Protein AF-A0A3B8MF22-F1 (afdb_monomer_lite)

Second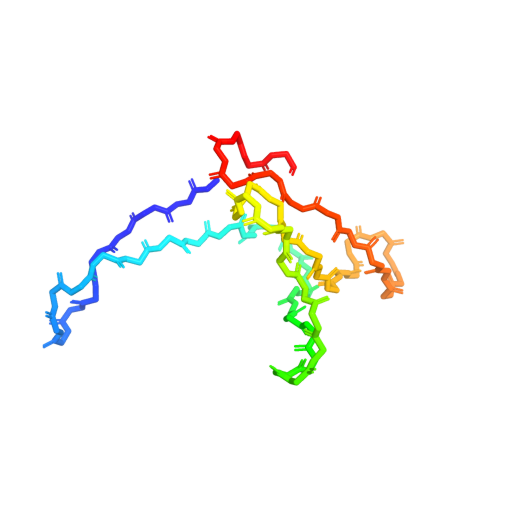ary structure (DSSP, 8-state):
-EEEE-TTT--EEEE---SSS-EEEPPTTS--B-TTS-EEEEEE-TTSS-EEEEEETTT--

Structure (mmCIF, N/CA/C/O backbone):
data_AF-A0A3B8MF22-F1
#
_entry.id   AF-A0A3B8MF22-F1
#
loop_
_atom_site.group_PDB
_atom_site.id
_atom_site.type_symbol
_atom_site.label_atom_id
_atom_site.label_alt_id
_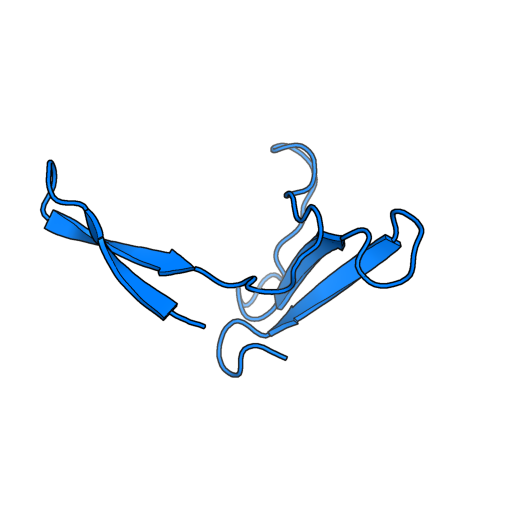atom_site.label_comp_id
_atom_site.label_asym_id
_atom_site.label_entity_id
_atom_site.label_seq_id
_atom_site.pdbx_PDB_ins_code
_atom_site.Cartn_x
_atom_site.Cartn_y
_atom_site.Cartn_z
_atom_site.occupancy
_atom_site.B_iso_or_equiv
_atom_site.auth_seq_id
_atom_site.auth_comp_id
_atom_site.auth_asym_id
_atom_site.auth_atom_id
_atom_site.pdbx_PDB_model_num
ATOM 1 N N . MET A 1 1 ? 1.369 -9.314 4.835 1.00 86.62 1 MET A N 1
ATOM 2 C CA . MET A 1 1 ? 0.728 -8.270 5.668 1.00 86.62 1 MET A CA 1
ATOM 3 C C . MET A 1 1 ? 1.125 -8.455 7.124 1.00 86.62 1 MET A C 1
ATOM 5 O O . MET A 1 1 ? 1.172 -9.591 7.581 1.00 86.62 1 MET A O 1
ATOM 9 N N . LYS A 1 2 ? 1.426 -7.371 7.845 1.00 93.25 2 LYS A N 1
ATOM 10 C CA . LYS A 1 2 ? 1.750 -7.398 9.283 1.00 93.25 2 LYS A CA 1
ATOM 11 C C . LYS A 1 2 ? 0.850 -6.418 10.029 1.00 93.25 2 LYS A C 1
ATOM 13 O O . LYS A 1 2 ? 0.693 -5.290 9.578 1.00 93.25 2 LYS A O 1
ATOM 18 N N . GLN A 1 3 ? 0.295 -6.834 11.164 1.00 95.69 3 GLN A N 1
ATOM 19 C CA . GLN A 1 3 ? -0.560 -5.996 12.007 1.00 95.69 3 GLN A CA 1
ATOM 20 C C . GLN A 1 3 ? 0.116 -5.692 13.342 1.00 95.69 3 GLN A C 1
ATOM 22 O O . GLN A 1 3 ? 0.834 -6.531 13.888 1.00 95.69 3 GLN A O 1
ATOM 27 N N . TYR A 1 4 ? -0.097 -4.485 13.849 1.00 97.50 4 TYR A N 1
ATOM 28 C CA . TYR A 1 4 ? 0.335 -4.056 15.177 1.00 97.50 4 TYR A CA 1
ATOM 29 C C . TYR A 1 4 ? -0.494 -2.851 15.626 1.00 97.50 4 TYR A C 1
ATOM 31 O O . TYR A 1 4 ? -1.162 -2.220 14.810 1.00 97.50 4 TYR A O 1
ATOM 39 N N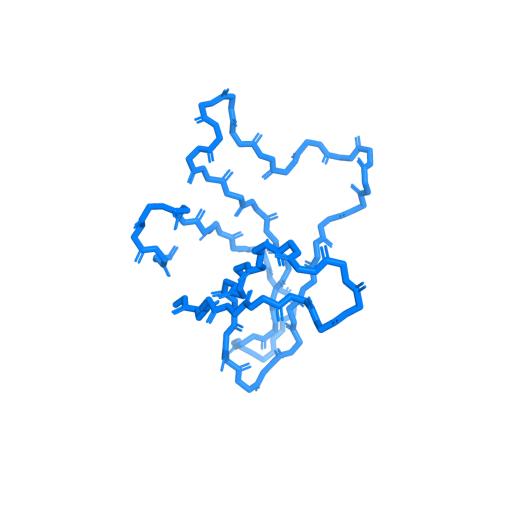 . ASN A 1 5 ? -0.442 -2.517 16.913 1.00 98.44 5 ASN A N 1
ATOM 40 C CA . ASN A 1 5 ? -1.100 -1.322 17.432 1.00 98.44 5 ASN A CA 1
ATOM 41 C C . ASN A 1 5 ? -0.088 -0.188 17.578 1.00 98.44 5 ASN A C 1
ATOM 43 O O . ASN A 1 5 ? 1.040 -0.403 18.024 1.00 98.44 5 ASN A O 1
ATOM 47 N N . ASP A 1 6 ? -0.508 1.021 17.226 1.00 98.06 6 ASP A N 1
ATOM 48 C CA . ASP A 1 6 ? 0.242 2.237 17.507 1.00 98.06 6 ASP A CA 1
ATOM 49 C C . ASP A 1 6 ? 0.392 2.426 19.030 1.00 98.06 6 ASP A C 1
ATOM 51 O O . ASP A 1 6 ? -0.622 2.458 19.733 1.00 98.06 6 ASP A O 1
ATOM 55 N N . PRO A 1 7 ? 1.614 2.569 19.573 1.00 97.69 7 PRO A N 1
ATOM 56 C CA . PRO A 1 7 ? 1.814 2.652 21.018 1.00 97.69 7 PRO A CA 1
ATOM 57 C C . PRO A 1 7 ? 1.264 3.941 21.644 1.00 97.69 7 PRO A C 1
ATOM 59 O O . PRO A 1 7 ? 0.951 3.943 22.831 1.00 97.69 7 PRO A O 1
ATOM 62 N N . ALA A 1 8 ? 1.135 5.030 20.879 1.00 98.44 8 ALA A N 1
ATOM 63 C CA . ALA A 1 8 ? 0.655 6.310 21.400 1.00 98.44 8 ALA A CA 1
ATOM 64 C C . ALA A 1 8 ? -0.880 6.397 21.444 1.00 98.44 8 ALA A C 1
ATOM 66 O O . ALA A 1 8 ? -1.443 7.019 22.342 1.00 98.44 8 ALA A O 1
ATOM 67 N N . THR A 1 9 ? -1.563 5.794 20.470 1.00 98.38 9 THR A N 1
ATOM 68 C CA . THR A 1 9 ? -3.012 5.948 20.272 1.00 98.38 9 THR A CA 1
ATOM 69 C C . THR A 1 9 ? -3.804 4.652 20.403 1.00 98.38 9 THR A C 1
ATOM 71 O O . THR A 1 9 ? -5.032 4.698 20.446 1.00 98.38 9 THR A O 1
ATOM 74 N N . GLY A 1 10 ? -3.137 3.498 20.425 1.00 98.12 10 GLY A N 1
ATOM 75 C CA . GLY A 1 10 ? -3.767 2.178 20.459 1.00 98.12 10 GLY A CA 1
ATOM 76 C C . GLY A 1 10 ? -4.471 1.773 19.160 1.00 98.12 10 GLY A C 1
ATOM 77 O O . GLY A 1 10 ? -5.081 0.706 19.115 1.00 98.12 10 GLY A O 1
ATOM 78 N N . ARG A 1 11 ? -4.414 2.593 18.099 1.00 98.38 11 ARG A N 1
ATOM 79 C CA . ARG A 1 11 ? -5.054 2.286 16.812 1.00 98.38 11 ARG A CA 1
ATOM 80 C C . ARG A 1 11 ? -4.355 1.122 16.117 1.00 98.38 11 ARG A C 1
ATOM 82 O O . ARG A 1 11 ? -3.129 1.061 16.092 1.00 98.38 11 ARG A O 1
ATOM 89 N N . ALA A 1 12 ? -5.141 0.238 15.510 1.00 97.75 12 ALA A N 1
ATOM 90 C CA . ALA A 1 12 ? -4.615 -0.842 14.686 1.00 97.75 12 ALA A CA 1
ATOM 91 C C . ALA A 1 12 ? -3.975 -0.285 13.403 1.00 97.75 12 ALA A C 1
ATOM 93 O O . ALA A 1 12 ? -4.561 0.553 12.716 1.00 97.75 12 ALA A O 1
ATOM 94 N N . ILE A 1 13 ? -2.783 -0.779 13.075 1.00 97.25 13 ILE A N 1
ATOM 95 C CA . ILE A 1 13 ? -2.030 -0.477 11.859 1.00 97.25 13 ILE A CA 1
ATOM 96 C C . ILE A 1 13 ? -1.810 -1.780 11.093 1.00 97.25 13 ILE A C 1
ATOM 98 O O . ILE A 1 13 ? -1.413 -2.794 11.669 1.00 97.25 13 ILE A O 1
ATOM 102 N N . THR A 1 14 ? -2.024 -1.733 9.777 1.00 95.19 14 THR A N 1
ATOM 103 C CA . THR A 1 14 ? -1.654 -2.813 8.857 1.00 95.19 14 THR A CA 1
ATOM 104 C C . THR A 1 14 ? -0.540 -2.339 7.928 1.00 95.19 14 THR A C 1
ATOM 106 O O . THR A 1 14 ? -0.704 -1.376 7.186 1.00 95.19 14 THR A O 1
ATOM 109 N N . GLN A 1 15 ? 0.594 -3.036 7.953 1.00 95.62 15 GLN A N 1
ATOM 110 C CA . GLN A 1 15 ? 1.678 -2.895 6.988 1.00 95.62 15 GLN A CA 1
ATOM 111 C C . GLN A 1 15 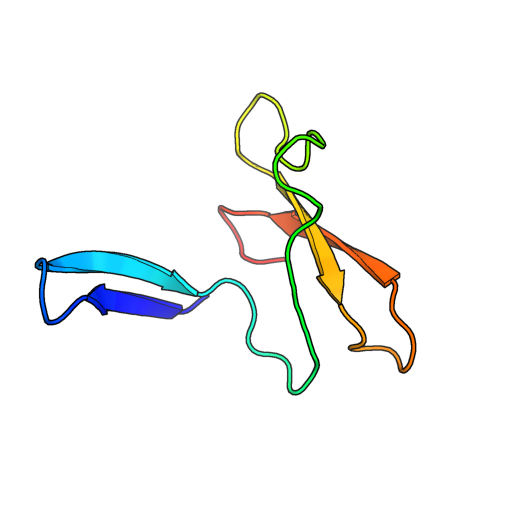? 1.440 -3.856 5.818 1.00 95.62 15 GLN A C 1
ATOM 113 O O . GLN A 1 15 ? 1.445 -5.082 5.988 1.00 95.62 15 GLN A O 1
ATOM 118 N N . PHE A 1 16 ? 1.264 -3.295 4.623 1.00 95.81 16 PHE A N 1
ATOM 119 C CA . PHE A 1 16 ? 0.993 -4.069 3.412 1.00 95.81 16 PHE A CA 1
ATOM 120 C C . PHE A 1 16 ? 2.257 -4.560 2.696 1.00 95.81 16 PHE A C 1
ATOM 122 O O . PHE A 1 16 ? 2.274 -5.683 2.202 1.00 95.81 16 PHE A O 1
ATOM 129 N N . THR A 1 17 ? 3.336 -3.776 2.694 1.00 95.31 17 THR A N 1
ATOM 130 C CA . THR A 1 17 ? 4.573 -4.085 1.960 1.00 95.31 17 THR A CA 1
ATOM 131 C C . THR A 1 17 ? 5.706 -4.493 2.899 1.00 95.31 17 THR A C 1
ATOM 133 O O . THR A 1 17 ? 5.879 -3.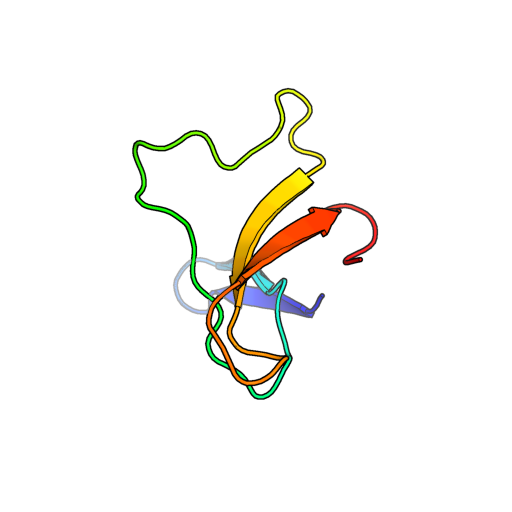900 3.963 1.00 95.31 17 THR A O 1
ATOM 136 N N . SER A 1 18 ? 6.510 -5.483 2.503 1.00 93.75 18 SER A N 1
ATOM 137 C CA . SER A 1 18 ? 7.667 -5.965 3.282 1.00 93.75 18 SER A CA 1
ATOM 138 C C . SER A 1 18 ? 8.886 -6.337 2.432 1.00 93.75 18 SER A C 1
ATOM 140 O O . SER A 1 18 ? 9.825 -6.929 2.957 1.00 93.75 18 SER A O 1
ATOM 142 N N . ALA A 1 19 ? 8.856 -6.057 1.126 1.00 92.62 19 ALA A N 1
ATOM 143 C CA . ALA A 1 19 ? 10.014 -6.259 0.264 1.00 92.62 19 ALA A CA 1
ATOM 144 C C . ALA A 1 19 ? 11.141 -5.300 0.670 1.00 92.62 19 ALA A C 1
ATOM 146 O O . ALA A 1 19 ? 10.862 -4.180 1.098 1.00 92.62 19 ALA A O 1
ATOM 147 N N . ASP A 1 20 ? 12.391 -5.728 0.492 1.00 96.00 20 ASP A N 1
ATOM 148 C CA . ASP A 1 20 ? 13.575 -4.877 0.655 1.00 96.00 20 ASP A CA 1
ATOM 149 C C . ASP A 1 20 ? 13.714 -3.928 -0.549 1.00 96.00 20 ASP A C 1
ATOM 151 O O . ASP A 1 20 ? 14.569 -4.081 -1.416 1.00 96.00 20 ASP A O 1
ATOM 155 N N . ALA A 1 21 ? 12.736 -3.032 -0.680 1.00 96.75 21 ALA A N 1
ATOM 156 C CA . ALA A 1 21 ? 12.587 -2.086 -1.774 1.00 96.75 21 ALA A CA 1
ATOM 157 C C . ALA A 1 21 ? 11.700 -0.922 -1.330 1.00 96.75 21 ALA A C 1
ATOM 159 O O . ALA A 1 21 ? 10.745 -1.104 -0.563 1.00 96.75 21 ALA A O 1
ATOM 160 N N . ASN A 1 22 ? 11.943 0.268 -1.881 1.00 97.94 22 ASN A N 1
ATOM 161 C CA . ASN A 1 22 ? 11.052 1.395 -1.646 1.00 97.94 22 ASN A CA 1
ATOM 162 C C . ASN A 1 22 ? 9.642 1.084 -2.162 1.00 97.94 22 ASN A C 1
ATOM 164 O O . ASN A 1 22 ? 9.454 0.602 -3.282 1.00 97.94 22 ASN A O 1
ATOM 168 N N . SER A 1 23 ? 8.646 1.356 -1.318 1.00 97.94 23 SER A N 1
ATOM 169 C CA . SER A 1 23 ? 7.228 1.261 -1.655 1.00 97.94 23 SER A CA 1
ATOM 170 C C . SER A 1 23 ? 6.493 2.460 -1.073 1.00 97.94 23 SER A C 1
ATOM 172 O O . SER A 1 23 ? 6.640 2.756 0.112 1.00 97.94 23 SER A O 1
ATOM 174 N N . TYR A 1 24 ? 5.731 3.173 -1.898 1.00 97.69 24 TYR A N 1
ATOM 175 C CA . TYR A 1 24 ? 5.089 4.426 -1.498 1.00 97.69 24 TYR A CA 1
ATOM 176 C C . TYR A 1 24 ? 3.792 4.672 -2.284 1.00 97.69 24 TYR A C 1
ATOM 178 O O . TYR A 1 24 ? 3.635 4.174 -3.405 1.00 97.69 24 TYR A O 1
ATOM 186 N N . PRO A 1 25 ? 2.825 5.408 -1.706 1.00 97.94 25 PRO A N 1
ATOM 187 C CA . PRO A 1 25 ? 1.539 5.648 -2.350 1.00 97.94 25 PRO A CA 1
ATOM 188 C C . PRO A 1 25 ? 1.668 6.571 -3.571 1.00 97.94 25 PRO A C 1
ATOM 190 O O . PRO A 1 25 ? 2.703 7.197 -3.812 1.00 97.94 25 PRO A O 1
ATOM 193 N N . LEU A 1 26 ? 0.592 6.669 -4.352 1.00 98.12 26 LEU A N 1
ATOM 194 C CA . LEU A 1 26 ? 0.415 7.766 -5.306 1.00 98.12 26 LEU A CA 1
ATOM 195 C C . LEU A 1 26 ? 0.172 9.079 -4.540 1.00 98.12 26 LEU A C 1
ATOM 197 O O . LEU A 1 26 ? -0.082 9.079 -3.334 1.00 98.12 26 LEU A O 1
ATOM 201 N N . TYR A 1 27 ? 0.233 10.213 -5.241 1.00 98.00 27 TYR A N 1
ATOM 202 C CA . TYR A 1 27 ? -0.176 11.487 -4.651 1.00 98.00 27 TYR A CA 1
ATOM 203 C C . TYR A 1 27 ? -1.620 11.421 -4.139 1.00 98.00 27 TYR A C 1
ATOM 205 O O . TYR A 1 27 ? -2.488 10.836 -4.780 1.00 98.00 27 TYR A O 1
ATOM 213 N N . TYR A 1 28 ? -1.879 12.067 -3.001 1.00 96.69 28 TYR A N 1
ATOM 214 C CA . TYR A 1 28 ? -3.113 11.918 -2.218 1.00 96.69 28 TYR A CA 1
ATOM 215 C C . TYR A 1 28 ? -4.414 12.291 -2.952 1.00 96.69 28 TYR A C 1
ATOM 217 O O . TYR A 1 28 ? -5.487 11.877 -2.527 1.00 96.69 28 TYR A O 1
ATOM 225 N N . PHE A 1 29 ? -4.344 13.086 -4.023 1.00 96.75 29 PHE A N 1
ATOM 226 C CA . PHE A 1 29 ? -5.505 13.484 -4.831 1.00 96.75 29 PHE A CA 1
ATOM 227 C C . PHE A 1 29 ? -5.735 12.578 -6.050 1.00 96.75 29 PHE A C 1
ATOM 229 O O . PHE A 1 29 ? -6.679 12.795 -6.808 1.00 96.75 29 PHE A O 1
ATOM 236 N N . ILE A 1 30 ? -4.875 11.579 -6.265 1.00 97.75 30 ILE A N 1
ATOM 237 C CA . ILE A 1 30 ? -5.029 10.596 -7.333 1.00 97.75 30 ILE A CA 1
ATOM 238 C C . ILE A 1 30 ? -5.798 9.392 -6.781 1.00 97.75 30 ILE A C 1
ATOM 240 O O . ILE A 1 30 ? -5.366 8.813 -5.782 1.00 97.75 30 ILE A O 1
ATOM 244 N N . PRO A 1 31 ? -6.901 8.968 -7.420 1.00 97.12 31 PRO A N 1
ATOM 245 C CA . PRO A 1 31 ? -7.601 7.753 -7.026 1.00 97.12 31 PRO A CA 1
ATOM 246 C C . PRO A 1 31 ? -6.682 6.531 -7.144 1.00 97.12 31 PRO A C 1
ATOM 248 O O . PRO A 1 31 ? -6.346 6.095 -8.244 1.00 97.12 31 PRO A O 1
ATOM 251 N N . SER A 1 32 ? -6.267 5.982 -6.003 1.00 97.75 32 SER A N 1
ATOM 252 C CA . SER A 1 32 ? -5.440 4.772 -5.926 1.00 97.75 32 SER A CA 1
ATOM 253 C C . SER A 1 32 ? -6.186 3.563 -5.365 1.00 97.75 32 SER A C 1
ATOM 255 O O . SER A 1 32 ? -5.660 2.458 -5.431 1.00 97.75 32 SER A O 1
ATOM 257 N N . HIS A 1 33 ? -7.398 3.747 -4.840 1.00 97.81 33 HIS A N 1
ATOM 258 C CA . HIS A 1 33 ? -8.238 2.682 -4.293 1.00 97.81 33 HIS A CA 1
ATOM 259 C C . HIS A 1 33 ? -9.362 2.335 -5.272 1.00 97.81 33 HIS A C 1
ATOM 261 O O . HIS A 1 33 ? -9.960 3.231 -5.874 1.00 97.81 33 HIS A O 1
ATOM 267 N N . THR A 1 34 ? -9.684 1.050 -5.414 1.00 97.12 34 THR A N 1
ATOM 268 C CA . THR A 1 34 ? -10.910 0.639 -6.113 1.00 97.12 34 THR A CA 1
ATOM 269 C C . THR A 1 34 ? -12.149 1.001 -5.297 1.00 97.12 34 THR A C 1
ATOM 271 O O . THR A 1 34 ? -12.086 1.153 -4.078 1.00 97.12 34 THR A O 1
ATOM 274 N N . ALA A 1 35 ? -13.295 1.151 -5.967 1.00 97.19 35 ALA A N 1
ATOM 275 C CA . ALA A 1 35 ? -14.542 1.598 -5.336 1.00 97.19 35 ALA A CA 1
ATOM 276 C C . ALA A 1 35 ? -15.042 0.663 -4.216 1.00 97.19 35 ALA A C 1
ATOM 278 O O . ALA A 1 35 ? -15.725 1.109 -3.300 1.00 97.19 35 ALA A O 1
ATOM 279 N N . ASP A 1 36 ? -14.676 -0.617 -4.272 1.00 97.06 36 ASP A N 1
ATOM 280 C CA . ASP A 1 36 ? -14.959 -1.637 -3.257 1.00 97.06 36 ASP A CA 1
ATOM 281 C C . ASP A 1 36 ? -13.904 -1.700 -2.137 1.00 97.06 36 ASP A C 1
ATOM 283 O O . ASP A 1 36 ? -14.006 -2.530 -1.241 1.00 97.06 36 ASP A O 1
ATOM 287 N N . SER A 1 37 ? -12.888 -0.829 -2.165 1.00 94.62 37 SER A N 1
ATOM 288 C CA . SER A 1 37 ? -11.737 -0.818 -1.245 1.00 94.62 37 SER A CA 1
ATOM 289 C C . SER A 1 37 ? -10.884 -2.096 -1.236 1.00 94.62 37 SER A C 1
ATOM 291 O O . SER A 1 37 ? -9.994 -2.230 -0.391 1.00 94.62 37 SER A O 1
ATOM 293 N N . ARG A 1 38 ? -11.107 -3.020 -2.180 1.00 96.50 38 ARG A N 1
ATOM 294 C CA . ARG A 1 38 ? -10.379 -4.291 -2.241 1.00 96.50 38 ARG A CA 1
ATOM 295 C C . ARG A 1 38 ? -8.960 -4.129 -2.767 1.00 96.50 38 ARG A C 1
ATOM 297 O O . ARG A 1 38 ? -8.070 -4.860 -2.351 1.00 96.50 38 ARG A O 1
ATOM 304 N N . TYR A 1 39 ? -8.731 -3.186 -3.676 1.00 98.19 39 TYR A N 1
ATOM 305 C CA . TYR A 1 39 ? -7.429 -3.016 -4.300 1.00 98.19 39 TYR A CA 1
ATOM 306 C C . TYR A 1 39 ? -6.841 -1.628 -4.080 1.00 98.19 39 TYR A C 1
ATOM 308 O O . TYR A 1 39 ? -7.557 -0.625 -4.097 1.00 98.19 39 TYR A O 1
ATOM 316 N N . VAL A 1 40 ? -5.513 -1.582 -3.944 1.00 97.81 40 VAL A N 1
ATOM 317 C CA . VAL A 1 40 ? -4.725 -0.345 -3.858 1.00 97.81 40 VAL A CA 1
ATOM 318 C C . VAL A 1 40 ? -3.602 -0.362 -4.890 1.00 97.81 40 VAL A C 1
ATOM 320 O O . VAL A 1 40 ? -2.794 -1.287 -4.918 1.00 97.81 40 VAL A O 1
ATOM 323 N N . CYS A 1 41 ? -3.521 0.673 -5.721 1.00 98.38 41 CYS A N 1
ATOM 324 C CA . CYS A 1 41 ? -2.382 0.925 -6.598 1.00 98.38 41 CYS A CA 1
ATOM 325 C C . CYS A 1 41 ? -1.288 1.696 -5.847 1.00 98.38 41 CYS A C 1
ATOM 327 O O . CYS A 1 41 ? -1.575 2.680 -5.163 1.00 98.38 41 CYS A O 1
ATOM 329 N N . PHE A 1 42 ? -0.030 1.280 -5.986 1.00 98.25 42 PHE A N 1
ATOM 330 C CA . PHE A 1 42 ? 1.118 1.903 -5.320 1.00 98.25 42 PHE A CA 1
ATOM 331 C C . PHE A 1 42 ? 2.400 1.771 -6.154 1.00 98.25 42 PHE A C 1
ATOM 333 O O . PHE A 1 42 ? 2.475 0.956 -7.077 1.00 98.25 42 PHE A O 1
ATOM 340 N N . HIS A 1 43 ? 3.413 2.576 -5.829 1.00 98.50 43 HIS A N 1
ATOM 341 C CA . HIS A 1 43 ? 4.741 2.477 -6.429 1.00 98.50 43 HIS A CA 1
ATOM 342 C C . HIS A 1 43 ? 5.589 1.449 -5.688 1.00 98.50 43 HIS A C 1
ATOM 344 O O . HIS A 1 43 ? 5.588 1.422 -4.457 1.00 98.50 43 HIS A O 1
ATOM 350 N N . SER A 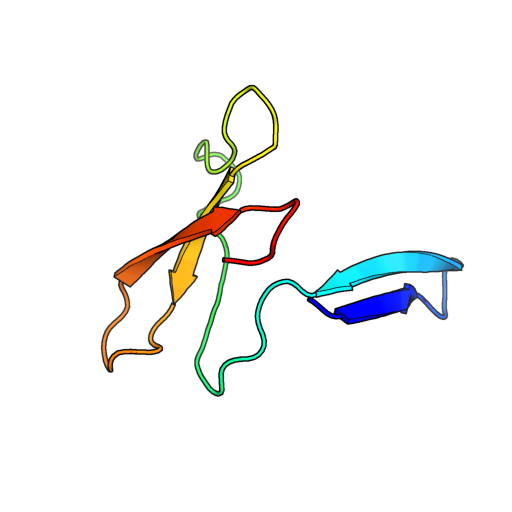1 44 ? 6.379 0.666 -6.421 1.00 98.38 44 SER A N 1
ATOM 351 C CA . SER A 1 44 ? 7.467 -0.121 -5.840 1.00 98.38 44 SER A CA 1
ATOM 352 C C . SER A 1 44 ? 8.627 -0.262 -6.818 1.00 98.38 44 SER A C 1
ATOM 354 O O . SER A 1 44 ? 8.412 -0.348 -8.025 1.00 98.38 44 SER A O 1
ATOM 356 N N . GLU A 1 45 ? 9.852 -0.326 -6.302 1.00 98.12 45 GLU A N 1
ATOM 357 C CA . GLU A 1 45 ? 11.061 -0.574 -7.102 1.00 98.12 45 GLU A CA 1
ATOM 358 C C . GLU A 1 45 ? 11.604 -2.007 -6.981 1.00 98.12 45 GLU A C 1
ATOM 360 O O . GLU A 1 45 ? 12.733 -2.288 -7.371 1.00 98.12 45 GLU A O 1
ATOM 365 N N . ARG A 1 46 ? 10.787 -2.943 -6.480 1.00 97.12 46 ARG A N 1
ATOM 366 C CA . ARG A 1 46 ? 11.165 -4.348 -6.218 1.00 97.12 46 ARG A CA 1
ATOM 367 C C . ARG A 1 46 ? 11.726 -5.137 -7.410 1.00 97.12 46 ARG A C 1
ATOM 369 O O . ARG A 1 46 ? 12.257 -6.223 -7.219 1.00 97.12 46 ARG A O 1
ATOM 376 N N . THR A 1 47 ? 11.606 -4.613 -8.627 1.00 97.00 47 THR A N 1
ATOM 377 C CA . THR A 1 47 ? 12.154 -5.194 -9.865 1.00 97.00 47 THR A CA 1
ATOM 378 C C . THR A 1 47 ? 13.290 -4.356 -10.467 1.00 97.00 47 THR A C 1
ATOM 380 O O . THR A 1 47 ? 13.580 -4.485 -11.652 1.00 97.00 47 THR A O 1
ATOM 383 N N . GLY A 1 48 ? 13.914 -3.467 -9.686 1.00 97.06 48 GLY A N 1
ATOM 384 C CA . GLY A 1 48 ? 15.053 -2.630 -10.094 1.00 97.06 48 GLY A CA 1
ATOM 385 C C . GLY A 1 48 ? 14.689 -1.260 -10.679 1.00 97.06 48 GLY A C 1
ATOM 386 O O . GLY A 1 48 ? 15.565 -0.418 -10.845 1.00 97.06 48 GLY A O 1
ATOM 387 N N . TYR A 1 49 ? 13.406 -1.012 -10.954 1.00 97.88 49 TYR A N 1
ATOM 388 C CA . TYR A 1 49 ? 12.879 0.278 -11.405 1.00 97.88 49 TYR A CA 1
ATOM 389 C C . TYR A 1 49 ? 11.531 0.544 -10.746 1.00 97.88 49 TYR A C 1
ATOM 391 O O . TYR A 1 49 ? 10.786 -0.401 -10.480 1.00 97.88 49 TYR A O 1
ATOM 399 N N . VAL A 1 50 ? 11.189 1.819 -10.551 1.00 98.19 50 VAL A N 1
ATOM 400 C CA . VAL A 1 50 ? 9.862 2.223 -10.073 1.00 98.19 50 VAL A CA 1
ATOM 401 C C . VAL A 1 50 ? 8.801 1.771 -11.072 1.00 98.19 50 VAL A C 1
ATOM 403 O O . VAL A 1 50 ? 8.808 2.184 -12.230 1.00 98.19 50 VAL A O 1
ATOM 406 N N . GLN A 1 51 ? 7.881 0.933 -10.606 1.00 98.25 51 GLN A N 1
ATOM 407 C CA . GLN A 1 51 ? 6.720 0.464 -11.354 1.00 98.25 51 GLN A CA 1
ATOM 408 C C . GLN A 1 51 ? 5.454 0.617 -10.513 1.00 98.25 51 GLN A C 1
ATOM 410 O O . GLN A 1 51 ? 5.512 0.763 -9.287 1.00 98.25 51 GLN A O 1
ATOM 415 N N . LEU A 1 52 ? 4.305 0.565 -11.184 1.00 98.00 52 LEU A N 1
ATOM 416 C CA . LEU A 1 52 ? 3.009 0.486 -10.526 1.00 98.00 52 LEU A CA 1
ATOM 417 C C . LEU A 1 52 ? 2.647 -0.967 -10.249 1.00 98.00 52 LEU A C 1
ATOM 419 O O . LEU A 1 52 ? 2.796 -1.840 -11.102 1.00 98.00 52 LEU A O 1
ATOM 423 N N . TYR A 1 53 ? 2.110 -1.193 -9.060 1.00 97.88 53 TYR A N 1
ATOM 424 C CA . TYR A 1 53 ? 1.581 -2.477 -8.644 1.00 97.88 53 TYR A CA 1
ATOM 425 C C . TYR A 1 53 ? 0.212 -2.296 -8.015 1.00 97.88 53 TYR A C 1
ATOM 427 O O . TYR A 1 53 ? -0.091 -1.243 -7.455 1.00 97.88 53 TYR A O 1
ATOM 435 N N . ARG A 1 54 ? -0.597 -3.349 -8.092 1.00 97.25 54 ARG A N 1
ATOM 436 C CA . ARG A 1 54 ? -1.863 -3.470 -7.381 1.00 97.25 54 ARG A CA 1
ATOM 437 C C . ARG A 1 54 ? -1.653 -4.405 -6.197 1.00 97.25 54 ARG A C 1
ATOM 439 O O . ARG A 1 54 ? -1.009 -5.431 -6.368 1.00 97.25 54 ARG A O 1
ATOM 446 N N . LEU A 1 55 ? -2.198 -4.033 -5.052 1.00 97.56 55 LEU A N 1
ATOM 447 C CA . LEU A 1 55 ? -2.284 -4.843 -3.847 1.00 97.56 55 LEU A CA 1
ATOM 448 C C . LEU A 1 55 ? -3.742 -5.250 -3.625 1.00 97.56 55 LEU A C 1
ATOM 450 O O . LEU A 1 55 ? -4.602 -4.372 -3.671 1.00 97.56 55 LEU A O 1
ATOM 454 N N . ASP A 1 56 ? -4.016 -6.518 -3.340 1.00 97.25 56 ASP A N 1
ATOM 455 C CA . ASP A 1 56 ? -5.294 -6.985 -2.785 1.00 97.25 56 ASP A CA 1
ATOM 456 C C . ASP A 1 56 ? -5.275 -6.867 -1.245 1.00 97.25 56 ASP A C 1
ATOM 458 O O . ASP A 1 56 ? -4.411 -7.432 -0.575 1.00 97.25 56 ASP A O 1
ATOM 462 N N . THR A 1 57 ? -6.197 -6.101 -0.659 1.00 95.31 57 THR A N 1
ATOM 463 C CA . THR A 1 57 ? -6.210 -5.795 0.784 1.00 95.31 57 THR A CA 1
ATOM 464 C C . THR A 1 57 ? -6.714 -6.948 1.651 1.00 95.31 57 THR A C 1
ATOM 466 O O . THR A 1 57 ? -6.484 -6.933 2.862 1.00 95.31 57 THR A O 1
ATOM 469 N N . GLU A 1 58 ? -7.357 -7.954 1.056 1.00 94.50 58 GLU A N 1
ATOM 470 C CA . GLU A 1 58 ? -7.856 -9.137 1.760 1.00 94.50 58 GLU A CA 1
ATOM 471 C C . GLU A 1 58 ? -6.794 -10.240 1.809 1.00 94.50 58 GLU A C 1
ATOM 473 O O . GLU A 1 58 ? -6.657 -10.936 2.817 1.00 94.50 58 GLU A O 1
ATOM 478 N N . THR A 1 59 ? -6.021 -10.390 0.731 1.00 93.69 59 THR A N 1
ATOM 479 C CA . THR A 1 59 ? -5.055 -11.493 0.572 1.00 93.69 59 THR A CA 1
ATOM 480 C C . THR A 1 59 ? -3.597 -11.058 0.716 1.00 93.69 59 THR A C 1
ATOM 482 O O . THR A 1 59 ? -2.757 -11.846 1.155 1.00 93.69 59 THR A O 1
ATOM 485 N N . GLY A 1 60 ? -3.289 -9.796 0.416 1.00 90.31 60 GLY A N 1
ATOM 486 C CA . GLY A 1 60 ? -1.933 -9.255 0.402 1.00 90.31 60 GLY A CA 1
ATOM 487 C C . GLY A 1 60 ? -1.120 -9.587 -0.853 1.00 90.31 60 GLY A C 1
ATOM 488 O O . GLY A 1 60 ? 0.097 -9.395 -0.808 1.00 90.31 60 GLY A O 1
ATOM 489 N N . GLU A 1 61 ? -1.761 -10.097 -1.913 1.00 90.31 61 GLU A N 1
ATOM 490 C CA . GLU A 1 61 ? -1.168 -10.276 -3.253 1.00 90.31 61 GLU A CA 1
ATOM 491 C C . GLU A 1 61 ? -0.795 -8.931 -3.891 1.00 90.31 61 GLU A C 1
ATOM 493 O O . GLU A 1 61 ? -1.650 -8.013 -3.854 1.00 90.31 61 GLU A O 1
#

Radius of gyration: 12.79 Å; chains: 1; bounding box: 30×25×33 Å

pLDDT: mean 96.65, std 2.25, range [86.62, 98.5]

Foldseek 3Di:
DDWDADPVPRDIDDDLDDAPWDKAADPPPDPQADPVRQKGWIWTCNVPRTDIDIAGPVPSD

Sequence (61 aa):
MKQYNDPATGRAITQFTSADANSYPLYYFIPSHTADSRYVCFHSERTGYVQLYRLDTETGE